Protein AF-A0A1I2ML69-F1 (afdb_monomer)

Solvent-accessible surface area (backbone atoms only — not comparable to full-atom values): 4002 Å² total; per-residue (Å²): 137,62,73,71,70,73,39,76,48,47,69,52,35,22,52,52,35,36,75,58,70,39,55,67,71,57,15,51,58,60,30,66,54,88,69,55,71,71,63,45,63,78,25,71,70,38,56,70,54,61,32,71,68,54,41,44,75,72,69,51,78,62,85,85,71,119

Mean predicted aligned error: 3.98 Å

Radius of gyration: 12.38 Å; Cα contacts (8 Å, |Δi|>4): 45; chains: 1; bounding box: 24×31×31 Å

pLDDT: mean 89.26, std 6.57, range [57.75, 95.5]

Nearest PDB structures (foldseek):
  6ar1-assembly1_A  TM=9.275E-01  e=1.846E-03  Geobacillus stearothermophilus
  6ar1-assembly2_D  TM=9.220E-01  e=1.846E-03  Geobacillus stearothermophilus
  8t2r-assembly1_D  TM=9.118E-01  e=2.505E-02  Agathobacter rectalis
  7uin-assembly1_D  TM=9.086E-01  e=3.193E-02  Agathobacter rectalis

Secondary structure (DSSP, 8-state):
--HHHH--SHHHHHHHHHHTT--HHHHHHHHT----HHHHHTSHHHHHHS-HHHHHHTTPPPSS--

Sequence (66 aa):
MIRWKEWKLPKT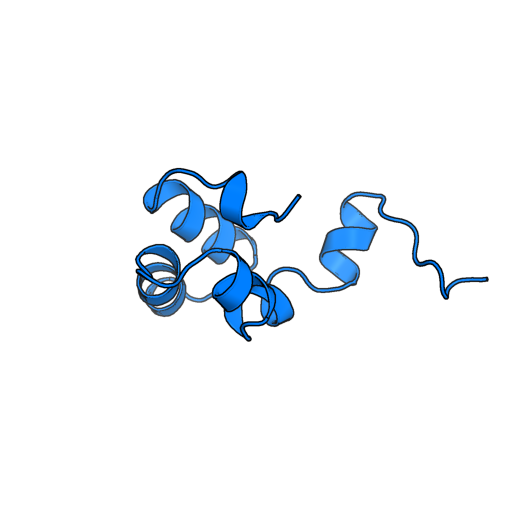KVNNLIALGVTKAKAFEWGNTRKGYWRIASSPILHRTLNDHYWQRMGLKSLNAR

Foldseek 3Di:
DAPVVVQPALVSQLVLLVVLPDDNVVSNVLSPDPDDPVCNSPDPSCCVRVDPVNCVVVVNDDPPPD

Organism: NCBI:txid396056

Structure (mmCIF, N/CA/C/O backbone):
data_AF-A0A1I2ML69-F1
#
_entry.id   AF-A0A1I2ML69-F1
#
loop_
_atom_site.group_PDB
_atom_site.id
_atom_site.type_symbol
_atom_site.label_atom_id
_atom_site.label_alt_id
_atom_site.label_comp_id
_atom_site.label_asym_id
_atom_site.label_entity_id
_atom_site.label_seq_id
_atom_site.pdbx_PDB_ins_code
_atom_site.Cartn_x
_atom_site.Cartn_y
_atom_site.Cartn_z
_atom_site.occupancy
_atom_site.B_iso_or_equiv
_atom_site.auth_seq_id
_atom_site.auth_comp_id
_atom_site.auth_asym_id
_atom_site.auth_atom_id
_atom_site.pdbx_PDB_model_num
ATOM 1 N N . MET A 1 1 ? 15.872 -1.039 -5.008 1.00 61.53 1 MET A N 1
ATOM 2 C CA . MET A 1 1 ? 15.319 0.100 -4.232 1.00 61.53 1 MET A CA 1
ATOM 3 C C . MET A 1 1 ? 13.927 -0.290 -3.736 1.00 61.53 1 MET A C 1
ATOM 5 O O . MET A 1 1 ? 13.238 -0.976 -4.471 1.00 61.53 1 MET A O 1
ATOM 9 N N . ILE A 1 2 ? 13.527 0.043 -2.501 1.00 83.25 2 ILE A N 1
ATOM 10 C CA . ILE A 1 2 ? 12.216 -0.366 -1.948 1.00 83.25 2 ILE A CA 1
ATOM 11 C C . ILE A 1 2 ? 11.173 0.709 -2.269 1.00 83.25 2 ILE A C 1
ATOM 13 O O . ILE A 1 2 ? 11.416 1.881 -1.986 1.00 83.25 2 ILE A O 1
ATOM 17 N N . ARG A 1 3 ? 9.992 0.312 -2.760 1.00 88.81 3 ARG A N 1
ATOM 18 C CA . ARG A 1 3 ? 8.870 1.213 -3.104 1.00 88.81 3 ARG A CA 1
ATOM 19 C C . ARG A 1 3 ? 8.494 2.182 -1.974 1.00 88.81 3 ARG A C 1
ATOM 21 O O . ARG A 1 3 ? 8.221 3.353 -2.196 1.00 88.81 3 ARG A O 1
ATOM 28 N N . TRP A 1 4 ? 8.589 1.722 -0.730 1.00 90.44 4 TRP A N 1
ATOM 29 C CA . TRP A 1 4 ? 8.352 2.526 0.474 1.00 90.44 4 TRP A CA 1
ATOM 30 C C . TRP A 1 4 ? 9.315 3.708 0.660 1.00 90.44 4 TRP A C 1
ATOM 32 O O . TRP A 1 4 ? 8.966 4.675 1.332 1.00 90.44 4 TRP A O 1
ATOM 42 N N . LYS A 1 5 ? 10.525 3.639 0.086 1.00 90.19 5 LYS A N 1
ATOM 43 C CA . LYS A 1 5 ? 11.514 4.729 0.110 1.00 90.19 5 LYS A CA 1
ATOM 44 C C . LYS A 1 5 ? 11.161 5.832 -0.895 1.00 90.19 5 LYS A C 1
ATOM 46 O O . LYS A 1 5 ? 11.505 6.988 -0.671 1.00 90.19 5 LYS A O 1
ATOM 51 N N . GLU A 1 6 ? 10.464 5.486 -1.978 1.00 90.75 6 GLU A N 1
ATOM 52 C CA . GLU A 1 6 ? 9.948 6.456 -2.954 1.00 90.75 6 GLU A CA 1
ATOM 53 C C . GLU A 1 6 ? 8.806 7.278 -2.346 1.00 90.75 6 GLU A C 1
ATOM 55 O O . GLU A 1 6 ? 8.692 8.481 -2.580 1.00 90.75 6 GLU A O 1
ATOM 60 N N . TRP A 1 7 ? 7.989 6.656 -1.494 1.00 92.38 7 TRP A N 1
ATOM 61 C CA . TRP A 1 7 ? 6.901 7.322 -0.783 1.00 92.38 7 TRP A CA 1
ATOM 62 C C . TRP A 1 7 ? 7.433 8.065 0.447 1.00 92.38 7 TRP A C 1
ATOM 64 O O . TRP A 1 7 ? 7.301 7.601 1.575 1.00 92.38 7 TRP A O 1
ATOM 74 N N . LYS A 1 8 ? 8.061 9.227 0.241 1.00 88.25 8 LYS A N 1
ATOM 75 C CA . LYS A 1 8 ? 8.700 9.990 1.329 1.00 88.25 8 LYS A CA 1
ATOM 76 C C . LYS A 1 8 ? 7.707 10.485 2.387 1.00 88.25 8 LYS A C 1
ATOM 78 O O . LYS A 1 8 ? 7.962 10.348 3.580 1.00 88.25 8 LYS A O 1
ATOM 83 N N . LEU A 1 9 ? 6.572 11.040 1.961 1.00 93.75 9 LEU A N 1
ATOM 84 C CA . LEU A 1 9 ? 5.599 11.659 2.863 1.00 93.75 9 LEU A CA 1
ATOM 85 C C . LEU A 1 9 ? 4.580 10.636 3.395 1.00 93.75 9 LEU A C 1
ATOM 87 O O . LEU A 1 9 ? 4.084 9.822 2.609 1.00 93.75 9 LEU A O 1
ATOM 91 N N . PRO A 1 10 ? 4.178 10.708 4.683 1.00 91.88 10 PRO A N 1
ATOM 92 C CA . PRO A 1 10 ? 3.137 9.839 5.239 1.00 91.88 10 PRO A CA 1
ATOM 93 C C . PRO A 1 10 ? 1.822 9.920 4.459 1.00 91.88 10 PRO A C 1
ATOM 95 O O . PRO A 1 10 ? 1.236 8.893 4.133 1.00 91.88 10 PRO A O 1
ATOM 98 N N . LYS A 1 11 ? 1.410 11.128 4.050 1.00 94.00 11 LYS A N 1
ATOM 99 C CA . LYS A 1 11 ? 0.213 11.342 3.219 1.00 94.00 11 LYS A CA 1
ATOM 100 C C . LYS A 1 11 ? 0.280 10.565 1.899 1.00 94.00 11 LYS A C 1
ATOM 102 O O . LYS A 1 11 ? -0.696 9.932 1.510 1.00 94.00 11 LYS A O 1
ATOM 107 N N . THR A 1 12 ? 1.439 10.556 1.240 1.00 94.56 12 THR A N 1
ATOM 108 C CA . THR A 1 12 ? 1.650 9.812 -0.010 1.00 94.56 12 THR A CA 1
ATOM 109 C C . THR A 1 12 ? 1.592 8.305 0.221 1.00 94.56 12 THR A C 1
ATOM 111 O O . THR A 1 12 ? 0.969 7.599 -0.567 1.00 94.56 12 THR A O 1
ATOM 114 N N . LYS A 1 13 ? 2.168 7.806 1.324 1.00 93.56 13 LYS A N 1
ATOM 115 C CA . LYS A 1 13 ? 2.065 6.386 1.702 1.00 93.56 13 LYS A CA 1
ATOM 116 C C . LYS A 1 13 ? 0.608 5.975 1.895 1.00 93.56 13 LYS A C 1
ATOM 118 O O . LYS A 1 13 ? 0.185 4.982 1.317 1.00 93.56 13 LYS A O 1
ATOM 123 N N . VAL A 1 14 ? -0.162 6.754 2.659 1.00 94.81 14 VAL A N 1
ATOM 124 C CA . VAL A 1 14 ? -1.587 6.484 2.909 1.00 94.81 14 VAL A CA 1
ATOM 125 C C . VAL A 1 14 ? -2.375 6.472 1.598 1.00 94.81 14 VAL A C 1
ATOM 127 O O . VAL A 1 14 ? -3.080 5.504 1.329 1.00 94.81 14 VAL A O 1
ATOM 130 N N . ASN A 1 15 ? -2.210 7.492 0.753 1.00 95.50 15 ASN A N 1
ATOM 131 C CA . ASN A 1 15 ? -2.923 7.581 -0.524 1.00 95.50 15 ASN A CA 1
ATOM 132 C C . ASN A 1 15 ? -2.596 6.408 -1.456 1.00 95.50 15 ASN A C 1
ATOM 134 O O . ASN A 1 15 ? -3.504 5.824 -2.043 1.00 95.50 15 ASN A O 1
ATOM 138 N N . ASN A 1 16 ? -1.322 6.022 -1.551 1.00 94.00 16 ASN A N 1
ATOM 139 C CA . ASN A 1 16 ? -0.911 4.895 -2.384 1.00 94.00 16 ASN A CA 1
ATOM 140 C C . ASN A 1 16 ? -1.433 3.563 -1.836 1.00 94.00 16 ASN A C 1
ATOM 142 O O . ASN A 1 16 ? -1.888 2.731 -2.609 1.00 94.00 16 ASN A O 1
ATOM 146 N N . LEU A 1 17 ? -1.435 3.367 -0.515 1.00 93.75 17 LEU A N 1
ATOM 147 C CA . LEU A 1 17 ? -2.027 2.175 0.099 1.00 93.75 17 LEU A CA 1
ATOM 148 C C . LEU A 1 17 ? -3.535 2.077 -0.175 1.00 93.75 17 LEU A C 1
ATOM 150 O O . LEU A 1 17 ? -4.021 0.992 -0.484 1.00 93.75 17 LEU A O 1
ATOM 154 N N . ILE A 1 18 ? -4.261 3.198 -0.110 1.00 94.31 18 ILE A N 1
ATOM 155 C CA . ILE A 1 18 ? -5.693 3.246 -0.446 1.00 94.31 18 ILE A CA 1
ATOM 156 C C . ILE A 1 18 ? -5.908 2.920 -1.928 1.00 94.31 18 ILE A C 1
ATOM 158 O O . ILE A 1 18 ? -6.766 2.103 -2.250 1.00 94.31 18 ILE A O 1
ATOM 162 N N . ALA A 1 19 ? -5.095 3.488 -2.825 1.00 92.50 19 ALA A N 1
ATOM 163 C CA . ALA A 1 19 ? -5.156 3.196 -4.259 1.00 92.50 19 ALA A CA 1
ATOM 164 C C . ALA A 1 19 ? -4.853 1.719 -4.584 1.00 92.50 19 ALA A C 1
ATOM 166 O O . ALA A 1 19 ? -5.349 1.189 -5.575 1.00 92.50 19 ALA A O 1
ATOM 167 N N . LEU A 1 20 ? -4.072 1.045 -3.735 1.00 91.44 20 LEU A N 1
ATOM 168 C CA . LEU A 1 20 ? -3.780 -0.390 -3.819 1.00 91.44 20 LEU A CA 1
ATOM 169 C C . LEU A 1 20 ? -4.855 -1.276 -3.161 1.00 91.44 20 LEU A C 1
ATOM 171 O O . LEU A 1 20 ? -4.690 -2.492 -3.121 1.00 91.44 20 LEU A O 1
ATOM 175 N N . GLY A 1 21 ? -5.948 -0.695 -2.654 1.00 91.12 21 GLY A N 1
ATOM 176 C CA . GLY A 1 21 ? -7.093 -1.431 -2.107 1.00 91.12 21 GLY A CA 1
ATOM 177 C C . GLY A 1 21 ? -7.056 -1.665 -0.594 1.00 91.12 21 GLY A C 1
ATOM 178 O O . GLY A 1 21 ? -7.862 -2.434 -0.071 1.00 91.12 21 GLY A O 1
ATOM 179 N N . VAL A 1 22 ? -6.150 -1.015 0.144 1.00 92.81 22 VAL A N 1
ATOM 180 C CA . VAL A 1 22 ? -6.159 -1.071 1.614 1.00 92.81 22 VAL A CA 1
ATOM 181 C C . VAL A 1 22 ? -7.272 -0.181 2.158 1.00 92.81 22 VAL A C 1
ATOM 183 O O . VAL A 1 22 ? -7.447 0.959 1.731 1.00 92.81 22 VAL A O 1
ATOM 186 N N . THR A 1 23 ? -8.001 -0.672 3.162 1.00 94.50 23 THR A N 1
ATOM 187 C CA . THR A 1 23 ? -9.026 0.125 3.843 1.00 94.50 23 THR A CA 1
ATOM 188 C C . THR A 1 23 ? -8.419 1.388 4.456 1.00 94.50 23 THR A C 1
ATOM 190 O O . THR A 1 23 ? -7.328 1.358 5.028 1.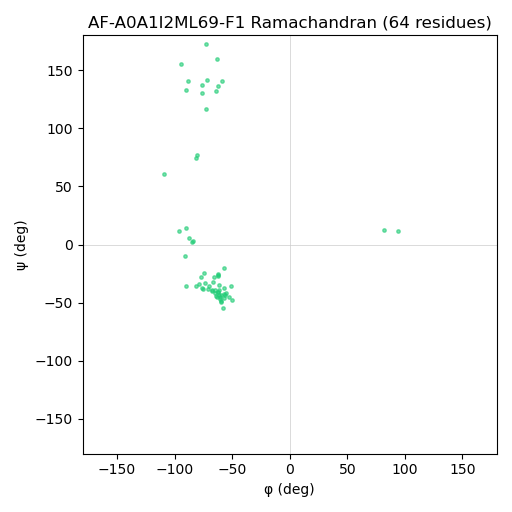00 94.50 23 THR A O 1
ATOM 193 N N . LYS A 1 24 ? -9.140 2.514 4.376 1.00 93.50 24 LYS A N 1
ATOM 194 C CA . LYS A 1 24 ? -8.651 3.833 4.814 1.00 93.50 24 LYS A CA 1
ATOM 195 C C . LYS A 1 24 ? -8.059 3.803 6.228 1.00 93.50 24 LYS A C 1
ATOM 197 O O . LYS A 1 24 ? -6.941 4.268 6.421 1.00 93.50 24 LYS A O 1
ATOM 202 N N . ALA A 1 25 ? -8.760 3.201 7.190 1.00 93.50 25 ALA A N 1
ATOM 203 C CA . ALA A 1 25 ? -8.293 3.088 8.574 1.00 93.50 25 ALA A CA 1
ATOM 204 C C . ALA A 1 25 ? -6.924 2.390 8.675 1.00 93.50 25 ALA A C 1
ATOM 206 O O . ALA A 1 25 ? -6.000 2.898 9.308 1.00 93.50 25 ALA A O 1
ATOM 207 N N . LYS A 1 26 ? -6.763 1.268 7.969 1.00 92.62 26 LYS A N 1
ATOM 208 C CA . LYS A 1 26 ? -5.533 0.475 7.990 1.00 92.62 26 LYS A CA 1
ATOM 209 C C . LYS A 1 26 ? -4.398 1.142 7.215 1.00 92.62 26 LYS A C 1
ATOM 211 O O . LYS A 1 26 ? -3.242 1.072 7.622 1.00 92.62 26 LYS A O 1
ATOM 216 N N . ALA A 1 27 ? -4.726 1.859 6.142 1.00 94.31 27 ALA A N 1
ATOM 217 C CA . ALA A 1 27 ? -3.764 2.672 5.412 1.00 94.31 27 ALA A CA 1
ATOM 218 C C . ALA A 1 27 ? -3.182 3.790 6.293 1.00 94.31 27 ALA A C 1
ATOM 220 O O . ALA A 1 27 ? -1.973 4.012 6.250 1.00 94.31 27 ALA A O 1
ATOM 221 N N . PHE A 1 28 ? -4.000 4.445 7.127 1.00 94.38 28 PHE A N 1
ATOM 222 C CA . PHE A 1 28 ? -3.529 5.444 8.097 1.00 94.38 28 PHE A CA 1
ATOM 223 C C . PHE A 1 28 ? -2.620 4.845 9.176 1.00 94.38 28 PHE A C 1
ATOM 225 O O . PHE A 1 28 ? -1.588 5.439 9.496 1.00 94.38 28 PHE A O 1
ATOM 232 N N . GLU A 1 29 ? -2.961 3.666 9.700 1.00 93.19 29 GLU A N 1
ATOM 233 C CA . GLU A 1 29 ? -2.125 2.945 10.669 1.00 93.19 29 GLU A CA 1
ATOM 234 C C . GLU A 1 29 ? -0.750 2.599 10.069 1.00 93.19 29 GLU A C 1
ATOM 236 O O . GLU A 1 29 ? 0.302 2.854 10.660 1.00 93.19 29 GLU A O 1
ATOM 241 N N . TRP A 1 30 ? -0.745 2.061 8.849 1.00 92.75 30 TRP A N 1
ATOM 242 C CA . TRP A 1 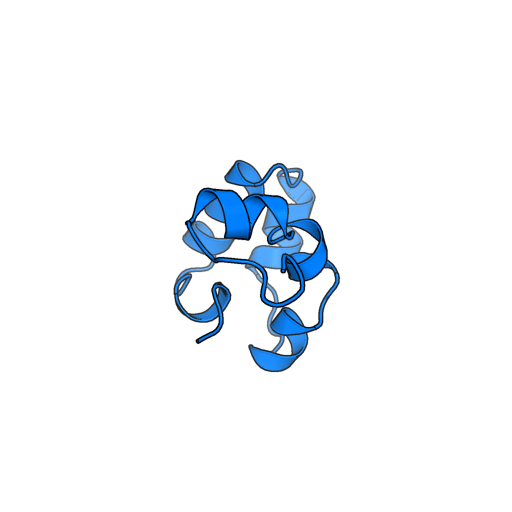30 ? 0.468 1.604 8.174 1.00 92.75 30 TRP A CA 1
ATOM 243 C C . TRP A 1 30 ? 1.322 2.748 7.623 1.00 92.75 30 TRP A C 1
ATOM 245 O O . TRP A 1 30 ? 2.550 2.696 7.711 1.00 92.75 30 TRP A O 1
ATOM 255 N N . GLY A 1 31 ? 0.699 3.797 7.085 1.00 92.06 31 GLY A N 1
ATOM 256 C CA . GLY A 1 31 ? 1.392 4.946 6.499 1.00 92.06 31 GLY A CA 1
ATOM 257 C C . GLY A 1 31 ? 2.191 5.768 7.516 1.00 92.06 31 GLY A C 1
ATOM 258 O O . GLY A 1 31 ? 3.227 6.331 7.158 1.00 92.06 31 GLY A O 1
ATOM 259 N N . ASN A 1 32 ? 1.763 5.771 8.783 1.00 92.12 32 ASN A N 1
ATOM 260 C CA . ASN A 1 32 ? 2.407 6.494 9.888 1.00 92.12 32 ASN A CA 1
ATOM 261 C C . ASN A 1 32 ? 3.366 5.626 10.724 1.00 92.12 32 ASN A C 1
ATOM 263 O O . ASN A 1 32 ? 3.808 6.023 11.803 1.00 92.12 32 ASN A O 1
ATOM 267 N N . THR A 1 33 ? 3.704 4.427 10.251 1.00 91.38 33 THR A N 1
ATOM 268 C CA . THR A 1 33 ? 4.613 3.537 10.975 1.00 91.38 33 THR A CA 1
ATOM 269 C C . THR A 1 33 ? 6.016 4.140 11.137 1.00 91.38 33 THR A C 1
ATOM 271 O O . THR A 1 33 ? 6.605 4.659 10.189 1.00 91.38 33 THR A O 1
ATOM 274 N N . ARG A 1 34 ? 6.587 4.007 12.342 1.00 90.44 34 ARG A N 1
ATOM 275 C CA . ARG A 1 34 ? 7.976 4.396 12.666 1.00 90.44 34 ARG A CA 1
ATOM 276 C C . ARG A 1 34 ? 9.004 3.290 12.382 1.00 90.44 34 ARG A C 1
ATOM 278 O O . ARG A 1 34 ? 10.172 3.422 12.731 1.00 90.44 34 ARG A O 1
ATOM 285 N N . LYS A 1 35 ? 8.584 2.170 11.783 1.00 90.56 35 LYS A N 1
ATOM 286 C CA . LYS A 1 35 ? 9.479 1.049 11.457 1.00 90.56 35 LYS A CA 1
ATOM 287 C C . LYS A 1 35 ? 10.406 1.420 10.293 1.00 90.56 35 LYS A C 1
ATOM 289 O O . LYS A 1 35 ? 9.983 2.051 9.326 1.00 90.56 35 LYS A O 1
ATOM 294 N N . GLY A 1 36 ? 11.660 0.974 10.372 1.00 89.94 36 GLY A N 1
ATOM 295 C CA . GLY A 1 36 ? 12.652 1.172 9.313 1.00 89.94 36 GLY A CA 1
ATOM 296 C C . GLY A 1 36 ? 12.282 0.479 7.997 1.00 89.94 36 GLY A C 1
ATOM 297 O O . GLY A 1 36 ? 11.501 -0.476 7.970 1.00 89.94 36 GLY A O 1
ATOM 298 N N . TYR A 1 37 ? 12.880 0.942 6.897 1.00 90.31 37 TYR A N 1
ATOM 299 C CA . TYR A 1 37 ? 12.531 0.517 5.535 1.00 90.31 37 TYR A CA 1
ATOM 300 C C . TYR A 1 37 ? 12.625 -0.995 5.317 1.00 90.31 37 TYR A C 1
ATOM 302 O O . TYR A 1 37 ? 11.709 -1.583 4.749 1.00 90.31 37 TYR A O 1
ATOM 310 N N . TRP A 1 38 ? 13.688 -1.629 5.817 1.00 89.88 38 TRP A N 1
ATOM 311 C CA . TRP A 1 38 ? 13.894 -3.072 5.672 1.00 89.88 38 TRP A CA 1
ATOM 312 C C . TRP A 1 38 ? 12.824 -3.894 6.403 1.00 89.88 38 TRP A C 1
ATOM 314 O O . TRP A 1 38 ? 12.289 -4.860 5.866 1.00 89.88 38 TRP A O 1
ATOM 324 N N . ARG A 1 39 ? 12.419 -3.446 7.599 1.00 91.62 39 ARG A N 1
ATOM 325 C CA . ARG A 1 39 ? 11.355 -4.099 8.372 1.00 91.62 39 ARG A CA 1
ATOM 326 C C . ARG A 1 39 ? 9.996 -3.982 7.685 1.00 91.62 39 ARG A C 1
ATOM 328 O O . ARG A 1 39 ? 9.178 -4.883 7.817 1.00 91.62 39 ARG A O 1
ATOM 335 N N . ILE A 1 40 ? 9.749 -2.885 6.971 1.00 91.88 40 ILE A N 1
ATOM 336 C CA . ILE A 1 40 ? 8.516 -2.707 6.201 1.00 91.88 40 ILE A CA 1
ATOM 337 C C . ILE A 1 40 ? 8.534 -3.527 4.909 1.00 91.88 40 ILE A C 1
ATOM 339 O O . ILE A 1 40 ? 7.502 -4.108 4.576 1.00 91.88 40 ILE A O 1
ATOM 343 N N . ALA A 1 41 ? 9.685 -3.644 4.237 1.00 89.00 41 ALA A N 1
ATOM 344 C CA . ALA A 1 41 ? 9.861 -4.502 3.059 1.00 89.00 41 ALA A CA 1
ATOM 345 C C . ALA A 1 41 ? 9.411 -5.946 3.318 1.00 89.00 41 ALA A C 1
ATOM 347 O O . ALA A 1 41 ? 8.646 -6.487 2.532 1.00 89.00 41 ALA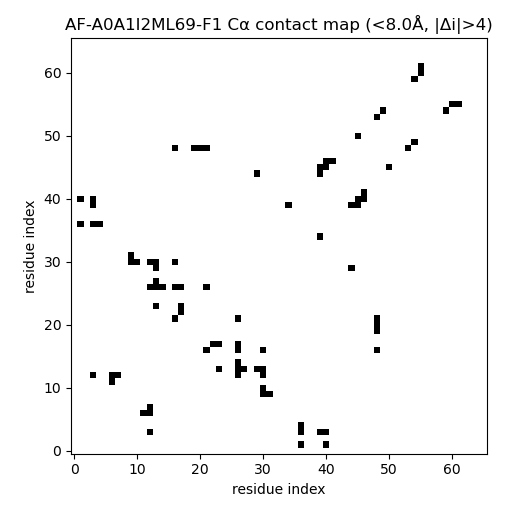 A O 1
ATOM 348 N N . SER A 1 42 ? 9.799 -6.509 4.464 1.00 88.44 42 SER A N 1
ATOM 349 C CA . SER A 1 42 ? 9.427 -7.870 4.879 1.00 88.44 42 SER A CA 1
ATOM 350 C C . SER A 1 42 ? 8.121 -7.935 5.697 1.00 88.44 42 SER A C 1
ATOM 352 O O . SER A 1 42 ? 7.830 -8.914 6.380 1.00 88.44 42 SER A O 1
ATOM 354 N N . SER A 1 43 ? 7.317 -6.867 5.701 1.00 89.44 43 SER A N 1
ATOM 355 C CA . SER A 1 43 ? 6.066 -6.842 6.467 1.00 89.44 43 SER A CA 1
ATOM 356 C C . SER A 1 43 ? 4.858 -7.257 5.617 1.00 89.44 43 SER A C 1
ATOM 358 O O . SER A 1 43 ? 4.834 -7.008 4.408 1.00 89.44 43 SER A O 1
ATOM 360 N N . PRO A 1 44 ? 3.780 -7.767 6.247 1.00 88.75 44 PRO A N 1
ATOM 361 C CA . PRO A 1 44 ? 2.525 -8.057 5.553 1.00 88.75 44 PRO A CA 1
ATOM 362 C C . PRO A 1 44 ? 1.917 -6.841 4.847 1.00 88.75 44 PRO A C 1
ATOM 364 O O . PRO A 1 44 ? 1.100 -7.010 3.950 1.00 88.75 44 PRO A O 1
ATOM 367 N N . ILE A 1 45 ? 2.302 -5.623 5.244 1.00 87.31 45 ILE A N 1
ATOM 368 C CA . ILE A 1 45 ? 1.865 -4.370 4.623 1.00 87.31 45 ILE A CA 1
ATOM 369 C C . ILE A 1 45 ? 2.249 -4.381 3.145 1.00 87.31 45 ILE A C 1
ATOM 371 O O . ILE A 1 45 ? 1.384 -4.228 2.285 1.00 87.31 45 ILE A O 1
ATOM 375 N N . LEU A 1 46 ? 3.533 -4.599 2.840 1.00 88.81 46 LEU A N 1
ATOM 376 C CA . LEU A 1 46 ? 4.012 -4.571 1.462 1.00 88.81 46 LEU A CA 1
ATOM 377 C C . LEU A 1 46 ? 3.751 -5.871 0.718 1.00 88.81 46 LEU A C 1
ATOM 379 O O . LEU A 1 46 ? 3.371 -5.795 -0.440 1.00 88.81 46 LEU A O 1
ATOM 383 N N . HIS A 1 47 ? 3.837 -7.036 1.363 1.00 89.12 47 HIS A N 1
ATOM 384 C CA . HIS A 1 47 ? 3.483 -8.293 0.688 1.00 89.12 47 HIS A CA 1
ATOM 385 C C . HIS A 1 47 ? 2.018 -8.337 0.235 1.00 89.12 47 HIS A C 1
ATOM 387 O O . HIS A 1 47 ? 1.722 -8.890 -0.818 1.00 89.12 47 HIS A O 1
ATOM 393 N N . ARG A 1 48 ? 1.090 -7.737 0.996 1.00 88.19 48 ARG A N 1
ATOM 394 C CA . ARG A 1 48 ? -0.326 -7.683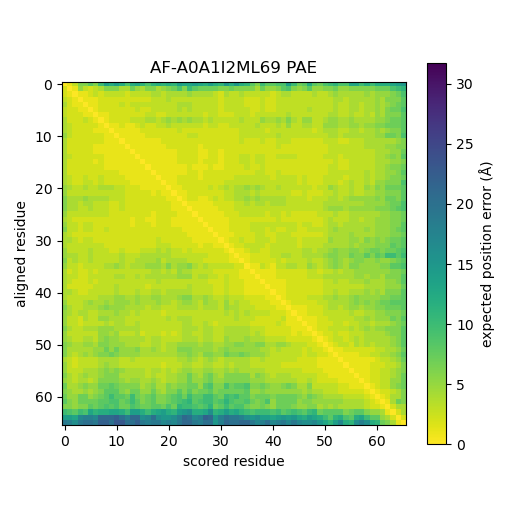 0.594 1.00 88.19 48 ARG A CA 1
ATOM 395 C C . ARG A 1 48 ? -0.605 -6.612 -0.457 1.00 88.19 48 ARG A C 1
ATOM 397 O O . ARG A 1 48 ? -1.487 -6.810 -1.280 1.00 88.19 48 ARG A O 1
ATOM 404 N N . THR A 1 49 ? 0.100 -5.480 -0.411 1.00 89.56 49 THR A N 1
ATOM 405 C CA . THR A 1 49 ? -0.166 -4.342 -1.312 1.00 89.56 49 THR A CA 1
ATOM 406 C C . THR A 1 49 ? 0.625 -4.383 -2.615 1.00 89.56 49 THR A C 1
ATOM 408 O O . THR A 1 49 ? 0.110 -3.980 -3.651 1.00 89.56 49 THR A O 1
ATOM 411 N N . LEU A 1 50 ? 1.865 -4.865 -2.576 1.00 89.94 50 LEU A N 1
ATOM 412 C CA . LEU A 1 50 ? 2.788 -4.964 -3.706 1.00 89.94 50 LEU A CA 1
ATOM 413 C C . LEU A 1 50 ? 2.967 -6.437 -4.086 1.00 89.94 50 LEU A C 1
ATOM 415 O O . LEU A 1 50 ? 4.065 -6.985 -3.990 1.00 89.94 50 LEU A O 1
ATOM 419 N N . ASN A 1 51 ? 1.863 -7.077 -4.464 1.00 88.25 51 ASN A N 1
ATOM 420 C CA . ASN A 1 51 ? 1.853 -8.467 -4.911 1.00 88.25 51 ASN A CA 1
ATOM 421 C C . ASN A 1 51 ? 2.478 -8.628 -6.311 1.00 88.25 51 ASN A C 1
ATOM 423 O O . ASN A 1 51 ? 2.762 -7.650 -7.003 1.00 88.25 51 ASN A O 1
ATOM 427 N N . ASP A 1 52 ? 2.661 -9.868 -6.759 1.00 86.50 52 ASP A N 1
ATOM 428 C CA . ASP A 1 52 ? 3.253 -10.151 -8.075 1.00 86.50 52 ASP A CA 1
ATOM 429 C C . ASP A 1 52 ? 2.472 -9.498 -9.218 1.00 86.50 52 ASP A C 1
ATOM 431 O O . ASP A 1 52 ? 3.064 -8.950 -10.143 1.00 86.50 52 ASP A O 1
ATOM 435 N N . HIS A 1 53 ? 1.142 -9.456 -9.113 1.00 85.62 53 HIS A N 1
ATOM 436 C CA . HIS A 1 53 ? 0.285 -8.792 -10.092 1.00 85.62 53 HIS A CA 1
ATOM 437 C C . HIS A 1 53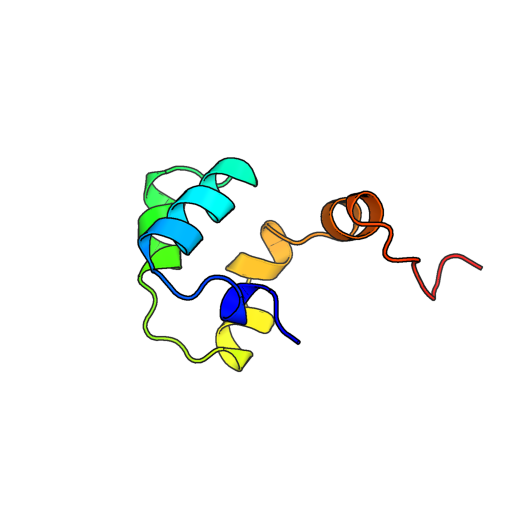 ? 0.569 -7.283 -10.196 1.00 85.62 53 HIS A C 1
ATOM 439 O O . HIS A 1 53 ? 0.592 -6.719 -11.291 1.00 85.62 53 HIS A O 1
ATOM 445 N N . TYR A 1 54 ? 0.829 -6.612 -9.071 1.00 89.62 54 TYR A N 1
ATOM 446 C CA . TYR A 1 54 ? 1.237 -5.211 -9.063 1.00 89.62 54 TYR A CA 1
ATOM 447 C C . TYR A 1 54 ? 2.546 -4.999 -9.832 1.00 89.62 54 TYR A C 1
ATOM 449 O O . TYR A 1 54 ? 2.647 -4.076 -10.643 1.0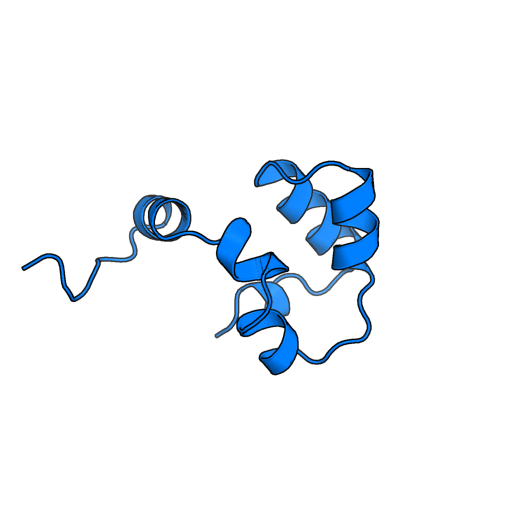0 89.62 54 TYR A O 1
ATOM 457 N N . TRP A 1 55 ? 3.536 -5.864 -9.612 1.00 89.06 55 TRP A N 1
ATOM 458 C CA . TRP A 1 55 ? 4.830 -5.766 -10.286 1.00 89.06 55 TRP A CA 1
ATOM 459 C C . TRP A 1 55 ? 4.751 -6.127 -11.770 1.00 89.06 55 TRP A C 1
ATOM 461 O O . TRP A 1 55 ? 5.350 -5.433 -12.592 1.00 89.06 55 TRP A O 1
ATOM 471 N N . GLN A 1 56 ? 3.945 -7.126 -12.130 1.00 88.94 56 GLN A N 1
ATOM 472 C CA . GLN A 1 56 ? 3.647 -7.468 -13.523 1.00 88.94 56 GLN A CA 1
ATOM 473 C C . GLN A 1 56 ? 2.998 -6.295 -14.263 1.00 88.94 56 GLN A C 1
ATOM 475 O O . GLN A 1 56 ? 3.420 -5.961 -15.369 1.00 88.94 56 GLN A O 1
ATOM 480 N N . ARG A 1 57 ? 2.039 -5.597 -13.634 1.00 88.50 57 ARG A N 1
ATOM 481 C CA . ARG A 1 57 ? 1.430 -4.376 -14.198 1.00 88.50 57 ARG A CA 1
ATOM 482 C C . ARG A 1 57 ? 2.431 -3.242 -14.405 1.00 88.50 57 ARG A C 1
ATOM 484 O O . ARG A 1 57 ? 2.210 -2.397 -15.264 1.00 88.50 57 ARG A O 1
ATOM 491 N N . MET A 1 58 ? 3.517 -3.216 -13.638 1.00 88.06 58 MET A N 1
ATOM 492 C CA . MET A 1 58 ? 4.620 -2.274 -13.842 1.00 88.06 58 MET A CA 1
ATOM 493 C C . MET A 1 58 ? 5.650 -2.736 -14.878 1.00 88.06 58 MET A C 1
ATOM 495 O O . MET A 1 58 ? 6.642 -2.044 -15.092 1.00 88.06 58 MET A O 1
ATOM 499 N N . GLY A 1 59 ? 5.441 -3.891 -15.515 1.00 89.69 59 GLY A N 1
ATOM 500 C CA . GLY A 1 59 ? 6.359 -4.448 -16.505 1.00 89.69 59 GLY A CA 1
ATOM 501 C C . GLY A 1 59 ? 7.545 -5.205 -15.90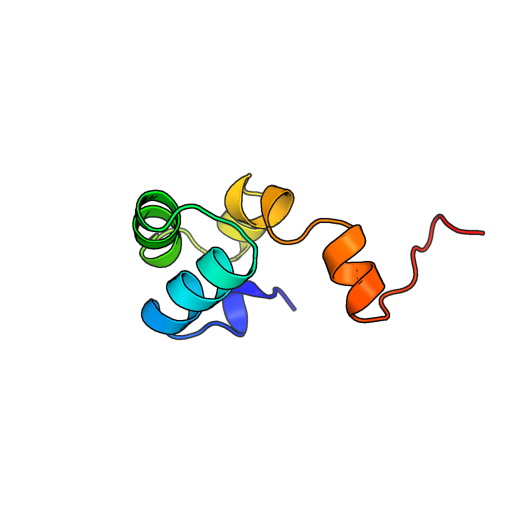4 1.00 89.69 59 GLY A C 1
ATOM 502 O O . GLY A 1 59 ? 8.489 -5.520 -16.630 1.00 89.69 59 GLY A O 1
ATOM 503 N N . LEU A 1 60 ? 7.523 -5.521 -14.601 1.00 89.19 60 LEU A N 1
ATOM 504 C CA . LEU A 1 60 ? 8.551 -6.371 -14.004 1.00 89.19 60 LEU A CA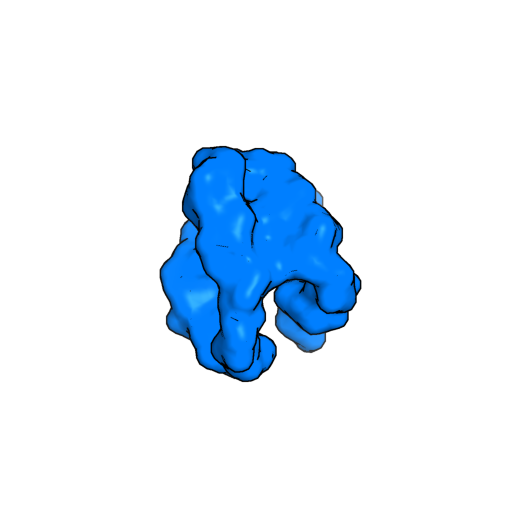 1
ATOM 505 C C . LEU A 1 60 ? 8.337 -7.818 -14.458 1.00 89.19 60 LEU A C 1
ATOM 507 O O . LEU A 1 60 ? 7.322 -8.441 -14.142 1.00 89.19 60 LEU A O 1
ATOM 511 N N . LYS A 1 61 ? 9.308 -8.356 -15.196 1.00 87.31 61 LYS A N 1
ATOM 512 C CA . LYS A 1 61 ? 9.278 -9.745 -15.659 1.00 87.31 61 LYS A CA 1
ATOM 513 C C . LYS A 1 61 ? 9.630 -10.690 -14.512 1.00 87.31 61 LYS A C 1
ATOM 515 O O . LYS A 1 61 ? 10.634 -10.507 -13.827 1.00 87.31 61 LYS A O 1
ATOM 520 N N . SER A 1 62 ? 8.794 -11.707 -14.327 1.00 85.81 62 SER A N 1
ATOM 521 C CA . SER A 1 62 ? 9.063 -12.824 -13.423 1.00 85.81 62 SER A CA 1
ATOM 522 C C . SER A 1 62 ? 10.281 -13.608 -13.918 1.00 85.81 62 SER A C 1
ATOM 524 O O . SER A 1 62 ? 10.349 -13.958 -15.091 1.00 85.81 62 SER A O 1
ATOM 526 N N . LEU A 1 63 ? 11.230 -13.901 -13.026 1.00 85.88 63 LEU A N 1
ATOM 527 C CA . LEU A 1 63 ? 12.409 -14.720 -13.343 1.00 85.88 63 LEU A CA 1
ATOM 528 C C . LEU A 1 63 ? 12.075 -16.216 -13.458 1.00 85.88 63 LEU A C 1
ATOM 530 O O . LEU A 1 63 ? 12.782 -16.953 -14.141 1.00 85.88 63 LEU A O 1
ATOM 534 N N . ASN A 1 64 ? 10.997 -16.647 -12.797 1.00 82.88 64 ASN A N 1
ATOM 535 C CA . ASN A 1 64 ? 10.528 -18.035 -12.792 1.00 82.88 64 ASN A CA 1
ATOM 536 C C . ASN A 1 64 ? 9.513 -18.317 -13.907 1.00 82.88 64 ASN A C 1
ATOM 538 O O . ASN A 1 64 ? 9.163 -19.470 -14.130 1.00 82.88 64 ASN A O 1
ATOM 542 N N . ALA A 1 65 ? 9.036 -17.281 -14.600 1.00 67.31 65 ALA A N 1
ATOM 543 C CA . ALA A 1 65 ? 8.269 -17.420 -15.829 1.00 67.31 65 ALA A CA 1
ATOM 544 C C . ALA A 1 65 ? 9.259 -17.634 -16.983 1.00 67.31 65 ALA A C 1
ATOM 546 O O . ALA A 1 65 ? 9.584 -16.698 -17.712 1.00 67.31 65 ALA A O 1
ATOM 547 N N . ARG A 1 66 ? 9.820 -18.843 -17.054 1.00 57.75 66 ARG A N 1
ATOM 548 C CA . ARG A 1 66 ? 10.540 -19.329 -18.234 1.00 57.75 66 ARG A CA 1
ATOM 549 C C . ARG A 1 66 ? 9.567 -20.012 -19.176 1.00 57.75 66 ARG A C 1
ATOM 551 O O . ARG A 1 66 ? 8.695 -20.743 -18.657 1.00 57.75 66 ARG A O 1
#